Protein AF-A0A4W5Q5F3-F1 (afdb_monomer_lite)

Organism: NCBI:txid62062

Foldseek 3Di:
DDDDPDQPDPLSVQLVVLVVVLVVQVVDPPRDPVVNVVSVVSNVCSVCVVVVVVVVCCVVCVVVVVVVD

Structure (mmCIF, N/CA/C/O backbone):
data_AF-A0A4W5Q5F3-F1
#
_entry.id   AF-A0A4W5Q5F3-F1
#
loop_
_atom_site.group_PDB
_atom_site.id
_atom_site.type_symbol
_atom_site.label_atom_id
_atom_site.label_alt_id
_atom_site.label_comp_id
_atom_site.label_asym_id
_atom_site.label_entity_id
_atom_site.label_seq_id
_atom_site.pdbx_PDB_ins_code
_atom_site.Cartn_x
_atom_site.Cartn_y
_atom_site.Cartn_z
_atom_site.occupancy
_atom_site.B_iso_or_equiv
_atom_site.auth_seq_id
_atom_site.auth_comp_id
_atom_site.auth_asym_id
_atom_site.auth_atom_id
_atom_site.pdbx_PDB_model_num
ATOM 1 N N . MET A 1 1 ? -13.743 16.892 -12.261 1.00 35.09 1 MET A N 1
ATOM 2 C CA . MET A 1 1 ? -12.498 16.810 -11.472 1.00 35.09 1 MET A CA 1
ATOM 3 C C . MET A 1 1 ? -12.754 15.824 -10.350 1.00 35.09 1 MET A C 1
ATOM 5 O O . MET A 1 1 ? -13.576 16.122 -9.497 1.00 35.09 1 MET A O 1
ATOM 9 N N . HIS A 1 2 ? -12.192 14.617 -10.411 1.00 42.22 2 HIS A N 1
ATOM 10 C CA . HIS A 1 2 ? -12.264 13.700 -9.274 1.00 42.22 2 HIS A CA 1
ATOM 11 C C . HIS A 1 2 ? -11.301 14.223 -8.212 1.00 42.22 2 HIS A C 1
ATOM 13 O O . HIS A 1 2 ? -10.103 14.320 -8.468 1.00 42.22 2 HIS A O 1
ATOM 19 N N . ALA A 1 3 ? -11.840 14.646 -7.070 1.00 49.56 3 ALA A N 1
ATOM 20 C CA . ALA A 1 3 ? -11.028 14.906 -5.894 1.00 49.56 3 ALA A CA 1
ATOM 21 C C . ALA A 1 3 ? -10.301 13.598 -5.561 1.00 49.56 3 ALA A C 1
ATOM 23 O O . ALA A 1 3 ? -10.946 12.553 -5.464 1.00 49.56 3 ALA A O 1
ATOM 24 N N . ALA A 1 4 ? -8.972 13.639 -5.471 1.00 58.34 4 ALA A N 1
ATOM 25 C CA . ALA A 1 4 ? -8.214 12.500 -4.980 1.00 58.34 4 ALA A CA 1
ATOM 26 C C . ALA A 1 4 ? -8.777 12.138 -3.601 1.00 58.34 4 ALA A C 1
ATOM 28 O O . ALA A 1 4 ? -8.930 13.029 -2.761 1.00 58.34 4 ALA A O 1
ATOM 29 N N . LYS A 1 5 ? -9.147 10.867 -3.404 1.00 62.59 5 LYS A N 1
ATOM 30 C CA . LYS A 1 5 ? -9.572 10.367 -2.096 1.00 62.59 5 LYS A CA 1
ATOM 31 C C . LYS A 1 5 ? -8.429 10.675 -1.129 1.00 62.59 5 LYS A C 1
ATOM 33 O O . LYS A 1 5 ? -7.306 10.232 -1.355 1.00 62.59 5 LYS A O 1
ATOM 38 N N . VAL A 1 6 ? -8.691 11.530 -0.147 1.00 66.12 6 VAL A N 1
ATOM 39 C CA . VAL A 1 6 ? -7.740 11.774 0.933 1.00 66.12 6 VAL A CA 1
ATOM 40 C C . VAL A 1 6 ? -7.816 10.545 1.820 1.00 66.12 6 VAL A C 1
ATOM 42 O O . VAL A 1 6 ? -8.909 10.117 2.175 1.00 66.12 6 VAL A O 1
ATOM 45 N N . SER A 1 7 ? -6.670 9.934 2.077 1.00 74.44 7 SER A N 1
ATOM 46 C CA . SER A 1 7 ? -6.571 8.809 2.997 1.00 74.44 7 SER A CA 1
ATOM 47 C C . SER A 1 7 ? -6.792 9.325 4.416 1.00 74.44 7 SER A C 1
ATOM 49 O O . SER A 1 7 ? -6.116 10.255 4.855 1.00 74.44 7 SER A O 1
ATOM 51 N N . ASP A 1 8 ? -7.772 8.756 5.102 1.00 77.12 8 ASP A N 1
ATOM 52 C CA . ASP A 1 8 ? -8.316 9.241 6.369 1.00 77.12 8 ASP A CA 1
ATOM 53 C C . ASP A 1 8 ? -7.851 8.388 7.564 1.00 77.12 8 ASP A C 1
ATOM 55 O O . ASP A 1 8 ? -8.005 8.789 8.720 1.00 77.12 8 ASP A O 1
ATOM 59 N N . THR A 1 9 ? -7.227 7.229 7.314 1.00 83.69 9 THR A N 1
ATOM 60 C CA . THR A 1 9 ? -6.684 6.348 8.360 1.00 83.69 9 THR A CA 1
ATOM 61 C C . THR A 1 9 ? -5.198 6.040 8.141 1.00 83.69 9 THR A C 1
ATOM 63 O O . THR A 1 9 ? -4.727 6.014 7.000 1.00 83.69 9 THR A O 1
ATOM 66 N N . PRO A 1 10 ? -4.426 5.747 9.210 1.00 87.69 10 PRO A N 1
ATOM 67 C CA . PRO A 1 10 ? -3.052 5.262 9.070 1.00 87.69 10 PRO A CA 1
ATOM 68 C C . PRO A 1 10 ? -2.924 4.051 8.134 1.00 87.69 10 PRO A C 1
ATOM 70 O O . PRO A 1 10 ? -1.921 3.929 7.432 1.00 87.69 10 PRO A O 1
ATOM 73 N N . MET A 1 11 ? -3.944 3.187 8.088 1.00 88.75 11 MET A N 1
ATOM 74 C CA . MET A 1 11 ? -3.968 2.032 7.195 1.00 88.75 11 MET A CA 1
ATOM 75 C C . MET A 1 11 ? -4.150 2.408 5.731 1.00 88.75 11 MET A C 1
ATOM 77 O O . MET A 1 11 ? -3.422 1.887 4.886 1.00 88.75 11 MET A O 1
ATOM 81 N N . GLU A 1 12 ? -5.025 3.363 5.425 1.00 89.50 12 GLU A N 1
ATOM 82 C CA . GLU A 1 12 ? -5.165 3.874 4.060 1.00 89.50 12 GLU A CA 1
ATOM 83 C C . GLU A 1 12 ? -3.849 4.497 3.562 1.00 89.50 12 GLU A C 1
ATOM 85 O O . GLU A 1 12 ? -3.419 4.221 2.442 1.00 89.50 12 GLU A O 1
ATOM 90 N N . PHE A 1 13 ? -3.120 5.225 4.420 1.00 91.88 13 PHE A N 1
ATOM 91 C CA . PHE A 1 13 ? -1.779 5.718 4.073 1.00 91.88 13 PHE A CA 1
ATOM 92 C C . PHE A 1 13 ? -0.773 4.592 3.809 1.00 91.88 13 PHE A C 1
ATOM 94 O O . PHE A 1 13 ? 0.044 4.698 2.892 1.00 91.88 13 PHE A O 1
ATOM 101 N N . MET A 1 14 ? -0.806 3.509 4.592 1.00 93.56 14 MET A N 1
ATOM 102 C CA . MET A 1 14 ? 0.057 2.353 4.342 1.00 93.56 14 MET A CA 1
ATOM 103 C C . MET A 1 14 ? -0.234 1.712 2.985 1.00 93.56 14 MET A C 1
ATOM 105 O O . MET A 1 14 ? 0.703 1.436 2.233 1.00 93.56 14 MET A O 1
ATOM 109 N N . VAL A 1 15 ? -1.511 1.514 2.654 1.00 94.06 15 VAL A N 1
ATOM 110 C CA . VAL A 1 15 ? -1.939 0.978 1.355 1.00 94.06 15 VAL A CA 1
ATOM 111 C C . VAL A 1 15 ? -1.467 1.886 0.216 1.00 94.06 15 VAL A C 1
ATOM 113 O O . VAL A 1 15 ? -0.893 1.394 -0.759 1.00 94.06 15 VAL A O 1
ATOM 116 N N . ASP A 1 16 ? -1.608 3.205 0.356 1.00 94.06 16 ASP A N 1
ATOM 117 C CA . ASP A 1 16 ? -1.145 4.174 -0.643 1.00 94.06 16 ASP A CA 1
ATOM 118 C C . ASP A 1 16 ? 0.367 4.114 -0.871 1.00 94.06 16 ASP A C 1
ATOM 120 O O . ASP A 1 16 ? 0.835 4.099 -2.015 1.00 94.06 16 ASP A O 1
ATOM 124 N N . PHE A 1 17 ? 1.160 4.098 0.203 1.00 95.81 17 PHE A N 1
ATOM 125 C CA . PHE A 1 17 ? 2.617 4.057 0.088 1.00 95.81 17 PHE A CA 1
ATOM 126 C C . PHE A 1 17 ? 3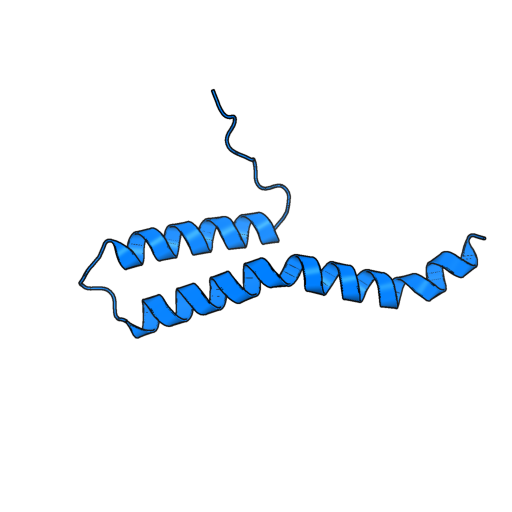.108 2.736 -0.500 1.00 95.81 17 PHE A C 1
ATOM 128 O O . PHE A 1 17 ? 3.997 2.749 -1.352 1.00 95.81 17 PHE A O 1
ATOM 135 N N . LEU A 1 18 ? 2.514 1.610 -0.100 1.00 96.44 18 LEU A N 1
ATOM 136 C CA . LEU A 1 18 ? 2.854 0.294 -0.642 1.00 96.44 18 LEU A CA 1
ATOM 137 C C . LEU A 1 18 ? 2.460 0.169 -2.117 1.00 96.44 18 LEU A C 1
ATOM 139 O O . LEU A 1 18 ? 3.231 -0.377 -2.906 1.00 96.44 18 LEU A O 1
ATOM 143 N N . THR A 1 19 ? 1.321 0.743 -2.512 1.00 95.56 19 THR A N 1
ATOM 144 C CA . THR A 1 19 ? 0.888 0.795 -3.916 1.00 95.56 19 THR A CA 1
ATOM 145 C C . THR A 1 19 ? 1.886 1.582 -4.762 1.00 95.56 19 THR A C 1
ATOM 147 O O . THR A 1 19 ? 2.399 1.057 -5.750 1.00 95.56 19 THR A O 1
ATOM 150 N N . LYS A 1 20 ? 2.259 2.793 -4.327 1.00 95.94 20 LYS A N 1
ATOM 151 C CA . LYS A 1 20 ? 3.269 3.618 -5.014 1.00 95.94 20 LYS A CA 1
ATOM 152 C C . LYS A 1 20 ? 4.626 2.917 -5.095 1.00 95.94 20 LYS A C 1
ATOM 154 O O . LYS A 1 20 ? 5.279 2.950 -6.135 1.00 95.94 20 LYS A O 1
ATOM 159 N N . ALA A 1 21 ? 5.060 2.268 -4.014 1.00 96.19 21 ALA A N 1
ATOM 160 C CA . ALA A 1 21 ? 6.315 1.521 -3.995 1.00 96.19 21 ALA A CA 1
ATOM 161 C C . ALA A 1 21 ? 6.299 0.349 -4.989 1.00 96.19 21 ALA A C 1
ATOM 163 O O . ALA A 1 21 ? 7.293 0.128 -5.683 1.00 96.19 21 ALA A O 1
ATOM 164 N N . ARG A 1 22 ? 5.172 -0.367 -5.102 1.00 94.69 22 ARG A N 1
ATOM 165 C CA . ARG A 1 22 ? 5.006 -1.445 -6.082 1.00 94.69 22 ARG A CA 1
ATOM 166 C C . ARG A 1 22 ? 5.050 -0.920 -7.514 1.00 94.69 22 ARG A C 1
ATOM 168 O O . ARG A 1 22 ? 5.772 -1.480 -8.324 1.00 94.69 22 ARG A O 1
ATOM 175 N N . GLU A 1 23 ? 4.357 0.177 -7.812 1.00 94.94 23 GLU A N 1
ATOM 176 C CA . GLU A 1 23 ? 4.370 0.793 -9.148 1.00 94.94 23 GLU A CA 1
ATOM 177 C C . GLU A 1 23 ? 5.784 1.209 -9.582 1.00 94.94 23 GLU A C 1
ATOM 179 O O . GLU A 1 23 ? 6.194 0.955 -10.716 1.00 94.94 23 GLU A O 1
ATOM 184 N N . ILE A 1 24 ? 6.567 1.787 -8.663 1.00 94.81 24 ILE A N 1
ATOM 185 C CA . ILE A 1 24 ? 7.980 2.118 -8.901 1.00 94.81 24 ILE A CA 1
ATOM 186 C C . ILE A 1 24 ? 8.802 0.847 -9.163 1.00 94.81 24 ILE A C 1
ATOM 188 O O . ILE A 1 24 ? 9.661 0.838 -10.047 1.00 94.81 24 ILE A O 1
ATOM 192 N N . ALA A 1 25 ? 8.552 -0.220 -8.400 1.00 94.38 25 ALA A N 1
ATOM 193 C CA . ALA A 1 25 ? 9.262 -1.485 -8.541 1.00 94.38 25 ALA A CA 1
ATOM 194 C C . ALA A 1 25 ? 8.926 -2.208 -9.858 1.00 94.38 25 ALA A C 1
ATOM 196 O O . ALA A 1 25 ? 9.828 -2.731 -10.509 1.00 94.38 25 ALA A O 1
ATOM 197 N N . ASP A 1 26 ? 7.661 -2.197 -10.279 1.00 91.62 26 ASP A N 1
ATOM 198 C CA . ASP A 1 26 ? 7.199 -2.798 -11.535 1.00 91.62 26 ASP A CA 1
ATOM 199 C C . ASP A 1 26 ? 7.731 -2.040 -12.761 1.00 91.62 26 ASP A C 1
ATOM 201 O O . ASP A 1 26 ? 8.017 -2.643 -13.796 1.00 91.62 26 ASP A O 1
ATOM 205 N N . GLY A 1 27 ? 7.931 -0.724 -12.636 1.00 92.81 27 GLY A N 1
ATOM 206 C CA . GLY A 1 27 ? 8.515 0.121 -13.679 1.00 92.81 27 GLY A CA 1
ATOM 207 C C . GLY A 1 27 ? 10.035 0.001 -13.843 1.00 92.81 27 GLY A C 1
ATOM 208 O O . GLY A 1 27 ? 10.593 0.619 -14.752 1.00 92.81 27 GLY A O 1
ATOM 209 N N . ASN A 1 28 ? 10.730 -0.763 -12.992 1.00 92.38 28 ASN A N 1
ATOM 210 C CA . ASN A 1 28 ? 12.190 -0.853 -12.995 1.00 92.38 28 ASN A CA 1
ATOM 211 C C . ASN A 1 28 ? 12.679 -2.308 -13.077 1.00 92.38 28 ASN A C 1
ATOM 213 O O . ASN A 1 28 ? 12.683 -3.047 -12.095 1.00 92.38 28 ASN A O 1
ATOM 217 N N . ALA A 1 29 ? 13.193 -2.692 -14.250 1.00 90.50 29 ALA A N 1
ATOM 218 C CA . ALA A 1 29 ? 13.693 -4.042 -14.525 1.00 90.50 29 ALA A CA 1
ATOM 219 C C . ALA A 1 29 ? 14.904 -4.466 -13.669 1.00 90.50 29 ALA A C 1
ATOM 221 O O . ALA A 1 29 ? 15.214 -5.653 -13.602 1.00 90.50 29 ALA A O 1
ATOM 222 N N . ASN A 1 30 ? 15.585 -3.523 -13.008 1.00 95.25 30 ASN A N 1
ATOM 223 C CA . ASN A 1 30 ? 16.722 -3.821 -12.132 1.00 95.25 30 ASN A CA 1
ATOM 224 C C . ASN A 1 30 ? 16.299 -4.207 -10.707 1.00 95.25 30 ASN A C 1
ATOM 226 O O . ASN A 1 30 ? 17.154 -4.514 -9.876 1.00 95.25 30 ASN A O 1
ATOM 230 N N . ILE A 1 31 ? 15.003 -4.155 -10.392 1.00 94.38 31 ILE A N 1
ATOM 231 C CA . ILE A 1 31 ? 14.508 -4.494 -9.063 1.00 94.38 31 ILE A CA 1
ATOM 232 C C . ILE A 1 31 ? 14.386 -6.017 -8.923 1.00 94.38 31 ILE A C 1
ATOM 234 O O . ILE A 1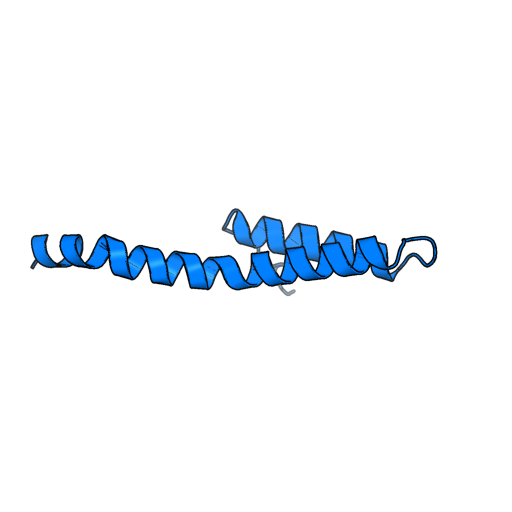 31 ? 13.715 -6.656 -9.741 1.00 94.38 31 ILE A O 1
ATOM 238 N N . PRO A 1 32 ? 14.982 -6.617 -7.872 1.00 95.38 32 PRO A N 1
ATOM 239 C CA . PRO A 1 32 ? 14.861 -8.045 -7.621 1.00 95.38 32 PRO A CA 1
ATOM 240 C C . PRO A 1 32 ? 13.400 -8.491 -7.536 1.00 95.38 32 PRO A C 1
ATOM 242 O O . PRO A 1 32 ? 12.565 -7.836 -6.910 1.00 95.38 32 PRO A O 1
ATOM 245 N N . GLU A 1 33 ? 13.094 -9.643 -8.130 1.00 93.75 33 GLU A N 1
ATOM 246 C CA . GLU A 1 33 ? 11.755 -10.237 -8.073 1.00 93.75 33 GLU A CA 1
ATOM 247 C C . GLU A 1 33 ? 11.291 -10.471 -6.633 1.00 93.75 33 GLU A C 1
ATOM 249 O O . GLU A 1 33 ? 10.149 -10.173 -6.298 1.00 93.75 33 GLU A O 1
ATOM 254 N N . GLU A 1 34 ? 12.197 -10.892 -5.752 1.00 96.12 34 GLU A N 1
ATOM 255 C CA . GLU A 1 34 ? 11.903 -11.083 -4.332 1.00 96.12 34 GLU A CA 1
ATOM 256 C C . GLU A 1 34 ? 11.404 -9.798 -3.651 1.00 96.12 34 GLU A C 1
ATOM 258 O O . GLU A 1 34 ? 10.479 -9.847 -2.838 1.00 96.12 34 GLU A O 1
ATOM 263 N N . LEU A 1 35 ? 11.954 -8.632 -4.010 1.00 94.56 35 LEU A N 1
ATOM 264 C CA . LEU A 1 35 ? 11.489 -7.353 -3.473 1.00 94.56 35 LEU A CA 1
ATOM 265 C C . LEU A 1 35 ? 10.075 -7.027 -3.973 1.00 94.56 35 LEU A C 1
ATOM 267 O O . LEU A 1 35 ? 9.231 -6.624 -3.175 1.00 94.56 35 LEU A O 1
ATOM 271 N N . ARG A 1 36 ? 9.783 -7.270 -5.257 1.00 93.88 36 ARG A N 1
ATOM 272 C CA . ARG A 1 36 ? 8.427 -7.101 -5.815 1.00 93.88 36 ARG A CA 1
ATOM 273 C C . ARG A 1 36 ? 7.415 -8.018 -5.129 1.00 93.88 36 ARG A C 1
ATOM 275 O O . ARG A 1 36 ? 6.346 -7.565 -4.727 1.00 93.88 36 ARG A O 1
ATOM 282 N N . VAL A 1 37 ? 7.777 -9.284 -4.916 1.00 96.00 37 VAL A N 1
ATOM 283 C CA . VAL A 1 37 ? 6.933 -10.264 -4.215 1.00 96.00 37 VAL A CA 1
ATOM 284 C C . VAL A 1 37 ? 6.670 -9.841 -2.770 1.00 96.00 37 VAL A C 1
ATOM 286 O O . VAL A 1 37 ? 5.531 -9.903 -2.311 1.00 96.00 37 VAL A O 1
ATOM 289 N N . ASN A 1 38 ? 7.694 -9.394 -2.040 1.00 97.50 38 ASN A N 1
ATOM 290 C CA . ASN A 1 38 ? 7.523 -8.945 -0.658 1.00 97.50 38 ASN A CA 1
ATOM 291 C C . ASN A 1 38 ? 6.688 -7.659 -0.556 1.00 97.50 38 ASN A C 1
ATOM 293 O O . ASN A 1 38 ? 5.857 -7.558 0.345 1.00 97.50 38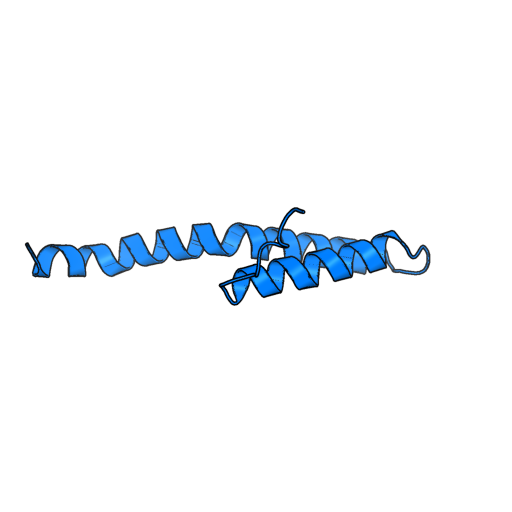 ASN A O 1
ATOM 297 N N . LEU A 1 39 ? 6.837 -6.720 -1.498 1.00 96.56 39 LEU A N 1
ATOM 298 C CA . LEU A 1 39 ? 5.978 -5.534 -1.589 1.00 96.56 39 LEU A CA 1
ATOM 299 C C . LEU A 1 39 ? 4.511 -5.910 -1.815 1.00 96.56 39 LEU A C 1
ATOM 301 O O . LEU A 1 39 ? 3.639 -5.376 -1.132 1.00 96.56 39 LEU A O 1
ATOM 305 N N . GLN A 1 40 ? 4.235 -6.859 -2.715 1.00 96.19 40 GLN A N 1
ATOM 306 C CA . GLN A 1 40 ? 2.866 -7.318 -2.952 1.00 96.19 40 GLN A CA 1
ATOM 307 C C . GLN A 1 40 ? 2.269 -7.978 -1.703 1.00 96.19 40 GLN A C 1
ATOM 309 O O . GLN A 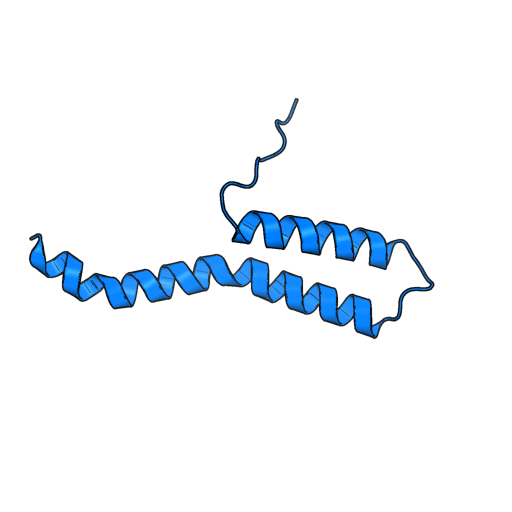1 40 ? 1.159 -7.635 -1.313 1.00 96.19 40 GLN A O 1
ATOM 314 N N . LYS A 1 41 ? 3.024 -8.843 -1.013 1.00 97.19 41 LYS A N 1
ATOM 315 C CA . LYS A 1 41 ? 2.575 -9.450 0.252 1.00 97.19 41 LYS A CA 1
ATOM 316 C C . LYS A 1 41 ? 2.257 -8.402 1.319 1.00 97.19 41 LYS A C 1
ATOM 318 O O . LYS A 1 41 ? 1.254 -8.526 2.015 1.00 97.19 41 LYS A O 1
ATOM 323 N N . ALA A 1 42 ? 3.101 -7.378 1.457 1.00 96.88 42 ALA A N 1
ATOM 324 C CA . ALA A 1 42 ? 2.861 -6.288 2.398 1.00 96.88 42 ALA A CA 1
ATOM 325 C C . ALA A 1 42 ? 1.578 -5.516 2.051 1.00 96.88 42 ALA A C 1
ATOM 327 O O . ALA A 1 42 ? 0.796 -5.204 2.948 1.00 96.88 42 ALA A O 1
ATOM 328 N N . LEU A 1 43 ? 1.341 -5.250 0.762 1.00 96.12 43 LEU A N 1
ATOM 329 C CA . LEU A 1 43 ? 0.125 -4.593 0.286 1.00 96.12 43 LEU A CA 1
ATOM 330 C C . LEU A 1 43 ? -1.124 -5.442 0.557 1.00 96.12 43 LEU A C 1
ATOM 332 O O . LEU A 1 43 ? -2.108 -4.918 1.070 1.00 96.12 43 LEU A O 1
ATOM 336 N N . ASP A 1 44 ? -1.073 -6.747 0.279 1.00 95.00 44 ASP A N 1
ATOM 337 C CA . ASP A 1 44 ? -2.189 -7.668 0.521 1.00 95.00 44 ASP A CA 1
ATOM 338 C C . ASP A 1 44 ? -2.577 -7.706 2.007 1.00 95.00 44 ASP A C 1
ATOM 340 O O . ASP A 1 44 ? -3.760 -7.653 2.349 1.00 95.00 44 ASP A O 1
ATOM 344 N N . ILE A 1 45 ? -1.578 -7.745 2.898 1.00 94.69 45 ILE A N 1
ATOM 345 C CA . ILE A 1 45 ? -1.794 -7.686 4.350 1.00 94.69 45 ILE A CA 1
ATOM 346 C C . ILE A 1 45 ? -2.425 -6.350 4.740 1.00 94.69 45 ILE A C 1
ATOM 348 O O . ILE A 1 4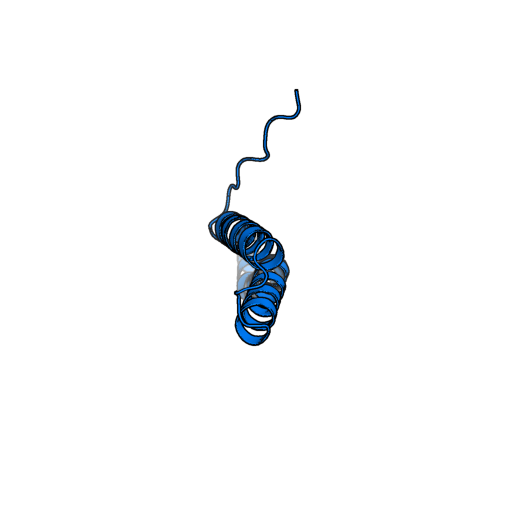5 ? -3.403 -6.344 5.485 1.00 94.69 45 ILE A O 1
ATOM 352 N N . ALA A 1 46 ? -1.896 -5.231 4.238 1.00 93.44 46 ALA A N 1
ATOM 353 C CA . ALA A 1 46 ? -2.407 -3.906 4.570 1.00 93.44 46 ALA A CA 1
ATOM 354 C C . ALA A 1 46 ? -3.875 -3.736 4.141 1.00 93.44 46 ALA A C 1
ATOM 356 O O . ALA A 1 46 ? -4.699 -3.320 4.949 1.00 93.44 46 ALA A O 1
ATOM 357 N N . CYS A 1 47 ? -4.227 -4.151 2.921 1.00 91.00 47 CYS A N 1
ATOM 358 C CA . CYS A 1 47 ? -5.605 -4.110 2.422 1.00 91.00 47 CYS A CA 1
ATOM 359 C C . CYS A 1 47 ? -6.567 -5.000 3.228 1.00 91.00 47 CYS A C 1
ATOM 361 O O . CYS A 1 47 ? -7.755 -4.699 3.326 1.00 91.00 47 CYS A O 1
ATOM 363 N N . GLY A 1 48 ? -6.078 -6.112 3.783 1.00 89.62 48 GLY A N 1
ATOM 364 C CA . GLY A 1 48 ? -6.882 -7.023 4.600 1.00 89.62 48 GLY A CA 1
ATOM 365 C C . GLY A 1 48 ? -7.021 -6.609 6.067 1.00 89.62 48 GLY A C 1
ATOM 366 O O . GLY A 1 48 ? -7.872 -7.160 6.770 1.00 89.62 48 GLY A O 1
ATOM 367 N N . LEU A 1 49 ? -6.194 -5.674 6.548 1.00 88.62 49 LEU A N 1
ATOM 368 C CA . LEU A 1 49 ? -6.078 -5.398 7.977 1.00 88.62 49 LEU A CA 1
ATOM 369 C C . LEU A 1 49 ? -7.265 -4.604 8.530 1.00 88.62 49 LEU A C 1
ATOM 371 O O . LEU A 1 49 ? -7.718 -4.924 9.624 1.00 88.62 49 LEU A O 1
ATOM 375 N N . ASP A 1 50 ? -7.819 -3.650 7.777 1.00 83.38 50 ASP A N 1
ATOM 376 C CA . ASP A 1 50 ? -8.984 -2.868 8.226 1.00 83.38 50 ASP A CA 1
ATOM 377 C C . ASP A 1 50 ? -10.169 -3.785 8.568 1.00 83.38 50 ASP A C 1
ATOM 379 O O . ASP A 1 50 ? -10.680 -3.770 9.688 1.00 83.38 50 ASP A O 1
ATOM 383 N N . GLY A 1 51 ? -10.523 -4.699 7.659 1.00 81.81 51 GLY A N 1
ATOM 384 C CA . GLY A 1 51 ? -11.599 -5.665 7.896 1.00 81.81 51 GLY A CA 1
ATOM 385 C C . GLY A 1 51 ? -11.288 -6.699 8.988 1.00 81.81 51 GLY A C 1
ATOM 386 O O . GLY A 1 51 ? -12.209 -7.260 9.584 1.00 81.81 51 GLY A O 1
ATOM 387 N N . TYR A 1 52 ? -10.012 -6.982 9.267 1.00 84.38 52 TYR A N 1
ATOM 388 C CA . TYR A 1 52 ? -9.615 -7.820 10.402 1.00 84.38 52 TYR A CA 1
ATOM 389 C C . TYR A 1 52 ? -9.797 -7.078 11.734 1.00 84.38 52 TYR A C 1
ATOM 391 O O . TYR A 1 52 ? -10.366 -7.635 12.675 1.00 84.38 52 TYR A O 1
ATOM 399 N N . LEU A 1 53 ? -9.358 -5.818 11.801 1.00 82.25 53 LEU A N 1
ATOM 400 C CA . LEU A 1 53 ? -9.454 -4.983 12.997 1.00 82.25 53 LEU A CA 1
ATOM 401 C C . LEU A 1 53 ? -10.909 -4.666 13.354 1.00 82.25 53 LEU A C 1
ATOM 403 O O . LEU A 1 53 ? -11.272 -4.754 14.524 1.00 82.25 53 LEU A O 1
ATOM 407 N N . GLU A 1 54 ? -11.763 -4.384 12.368 1.00 81.81 54 GLU A N 1
ATOM 408 C CA . GLU A 1 54 ? -13.203 -4.194 12.588 1.00 81.81 54 GLU A CA 1
ATOM 409 C C . GLU A 1 54 ? -13.858 -5.430 13.220 1.00 81.81 54 GLU A C 1
ATOM 411 O O . GLU A 1 54 ? -14.607 -5.319 14.195 1.00 81.81 54 GLU A O 1
ATOM 416 N N . LYS A 1 55 ? -13.537 -6.628 12.711 1.00 81.19 55 LYS A N 1
ATOM 417 C CA . LYS A 1 55 ? -14.056 -7.891 13.258 1.00 81.19 55 LYS A CA 1
ATOM 418 C C . LYS A 1 55 ? -13.587 -8.119 14.691 1.00 81.19 55 LYS A C 1
ATOM 420 O O . LYS A 1 55 ? -14.415 -8.450 15.537 1.00 81.19 55 LYS A O 1
ATOM 425 N N . MET A 1 56 ? -12.305 -7.900 14.977 1.00 76.94 56 MET A N 1
ATOM 426 C CA . MET A 1 56 ? -11.770 -8.054 16.333 1.00 76.94 56 MET A CA 1
ATOM 427 C C . MET A 1 56 ? -12.392 -7.055 17.312 1.00 76.94 56 MET A C 1
ATOM 429 O O . MET A 1 56 ? -12.840 -7.448 18.387 1.00 76.94 56 MET A O 1
ATOM 433 N N . ASN A 1 57 ? -12.525 -5.790 16.905 1.00 74.69 57 ASN A N 1
ATOM 434 C CA . ASN A 1 57 ? -13.148 -4.765 17.734 1.00 74.69 57 ASN A CA 1
ATOM 435 C C . ASN A 1 57 ? -14.612 -5.110 18.049 1.00 74.69 57 ASN A C 1
ATOM 437 O O . ASN A 1 57 ? -15.054 -4.944 19.180 1.00 74.69 57 ASN A O 1
ATOM 441 N N . SER A 1 58 ? -15.367 -5.655 17.088 1.00 74.06 58 SER A N 1
ATOM 442 C CA . SER A 1 58 ? -16.762 -6.063 17.320 1.00 74.06 58 SER A CA 1
ATOM 443 C C . SER A 1 58 ? -16.910 -7.197 18.345 1.00 74.06 58 SER A C 1
ATOM 445 O O . SER A 1 58 ? -17.865 -7.201 19.117 1.00 74.06 58 SER A O 1
ATOM 447 N N . GLN A 1 59 ? -15.959 -8.136 18.394 1.00 71.81 59 GLN A N 1
ATOM 448 C CA . GLN A 1 59 ? -15.983 -9.240 19.356 1.00 71.81 59 GLN A CA 1
ATOM 449 C C . GLN A 1 59 ? -15.576 -8.780 20.759 1.00 71.81 59 GLN A C 1
ATOM 451 O O . GLN A 1 59 ? -16.212 -9.168 21.736 1.00 71.81 59 GLN A O 1
ATOM 456 N N . GLU A 1 60 ? -14.550 -7.935 20.867 1.00 70.44 60 GLU A N 1
ATOM 457 C CA . GLU A 1 60 ? -14.077 -7.428 22.161 1.00 70.44 60 GLU A CA 1
ATOM 458 C C . GLU A 1 60 ? -15.014 -6.377 22.771 1.00 70.44 60 GLU A C 1
ATOM 460 O O . GLU A 1 60 ? -15.136 -6.296 23.992 1.00 70.44 60 GLU A O 1
ATOM 465 N N . SER A 1 61 ? -15.710 -5.596 21.941 1.00 67.31 61 SER A N 1
ATOM 466 C CA . SER A 1 61 ? -16.674 -4.585 22.397 1.00 67.31 61 SER A CA 1
ATOM 467 C C . SER A 1 61 ? -18.092 -5.124 22.613 1.00 67.31 61 SER A C 1
ATOM 469 O O . SER A 1 61 ? -18.921 -4.413 23.184 1.00 67.31 61 SER A O 1
ATOM 471 N N . ALA A 1 62 ? -18.382 -6.377 22.239 1.00 71.75 62 ALA A N 1
ATOM 472 C CA . ALA A 1 62 ? -19.697 -6.989 22.452 1.00 71.75 62 ALA A CA 1
ATOM 473 C C . ALA A 1 62 ? -20.152 -6.967 23.930 1.00 71.75 62 ALA A C 1
ATOM 475 O O . ALA A 1 62 ? -21.271 -6.518 24.181 1.00 71.75 62 ALA A O 1
ATOM 476 N N . PRO A 1 63 ? -19.308 -7.314 24.927 1.00 75.88 63 PRO A N 1
ATOM 477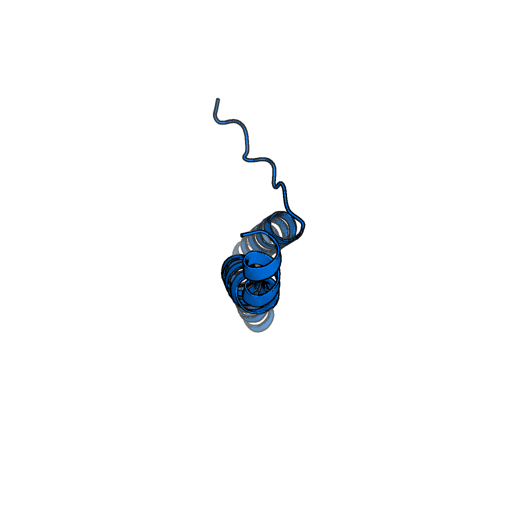 C CA . PRO A 1 63 ? -19.691 -7.213 26.338 1.00 75.88 63 PRO A CA 1
ATOM 478 C C . PRO A 1 63 ? -19.942 -5.771 26.807 1.00 75.88 63 PRO A C 1
ATOM 480 O O . PRO A 1 63 ? -20.667 -5.552 27.772 1.00 75.88 63 PRO A O 1
ATOM 483 N N . LEU A 1 64 ? -19.346 -4.771 26.144 1.00 74.75 64 LEU A N 1
ATOM 484 C CA . LEU A 1 64 ? -19.568 -3.358 26.470 1.00 74.75 64 LEU A CA 1
ATOM 485 C C . LEU A 1 64 ? -20.919 -2.860 25.944 1.00 74.75 64 LEU A C 1
ATOM 487 O O . LEU A 1 64 ? -21.533 -2.013 26.584 1.00 74.75 64 LEU A O 1
ATOM 491 N N . ALA A 1 65 ? -21.403 -3.385 24.815 1.00 70.06 65 ALA A N 1
ATOM 492 C CA . ALA A 1 65 ? -22.709 -3.024 24.262 1.00 70.06 65 ALA A CA 1
ATOM 493 C C . ALA A 1 65 ? -23.875 -3.444 25.178 1.00 70.06 65 ALA A C 1
ATOM 495 O O . ALA A 1 65 ? -24.881 -2.741 25.250 1.00 70.06 65 ALA A O 1
ATOM 496 N N . GLU A 1 66 ? -23.720 -4.548 25.916 1.00 71.44 66 GLU A N 1
ATOM 497 C CA . GLU A 1 66 ? -24.708 -5.040 26.888 1.00 71.44 66 GLU A CA 1
ATOM 498 C C . GLU A 1 66 ? -24.847 -4.131 28.122 1.00 71.44 66 GLU A C 1
ATOM 500 O O . GLU A 1 66 ? -25.906 -4.099 28.740 1.00 71.44 66 GLU A O 1
ATOM 505 N N . LEU A 1 67 ? -23.810 -3.359 28.473 1.00 73.56 67 LEU A N 1
ATOM 506 C CA . LEU A 1 67 ? -23.821 -2.457 29.636 1.00 73.56 67 LEU A CA 1
ATOM 507 C C . LEU A 1 67 ? -24.614 -1.159 29.412 1.00 73.56 67 LEU A C 1
ATOM 509 O O . LEU A 1 67 ? -24.858 -0.425 30.369 1.00 73.56 67 LEU A O 1
ATOM 513 N N . TYR A 1 68 ? -24.982 -0.858 28.165 1.00 68.81 68 TYR A N 1
ATOM 514 C CA . TYR A 1 68 ? -25.687 0.368 27.779 1.00 68.81 68 TYR A CA 1
ATOM 515 C C . TYR A 1 68 ? -27.094 0.107 27.201 1.00 68.81 68 TYR A C 1
ATOM 517 O O . TYR A 1 68 ? -27.674 1.011 26.597 1.00 68.81 68 TYR A O 1
ATOM 525 N N . GLN A 1 69 ? -27.632 -1.107 27.378 1.00 55.59 69 GLN A N 1
ATOM 526 C CA . GLN A 1 69 ? -29.040 -1.464 27.130 1.00 55.59 69 GLN A CA 1
ATOM 527 C C . GLN A 1 69 ? -29.859 -1.350 28.419 1.00 55.59 69 GLN A C 1
ATOM 529 O O . GLN A 1 69 ? -31.026 -0.909 28.322 1.00 55.59 69 GLN A O 1
#

Secondary structure (DSSP, 8-state):
--------SHHHHHHHHHHHHHHHHHT-TTS-HHHHHHHHHHHHHHHHHHHHHHHHHHHHHHHHHGGG-

Radius of gyration: 17.54 Å; chains: 1; bounding box: 46×28×44 Å

pLDDT: mean 84.04, std 14.13, range [35.09, 97.5]

Sequence (69 aa):
MHAAKVSDTPMEFMVDFLTKAREIADGNANIPEELRVNLQKALDIACGLDGYLEKMNSQESAPLAELYQ